Protein AF-A0A2G2IHK4-F1 (afdb_monomer)

Foldseek 3Di:
DVVVVVVVVVVQLVVQLVVQLVVCVVLVHPSVVRSVVCNVVPCVCVVVVVVVSVVVVCVVVPVVPPPPDD

Mean predicted aligned error: 8.26 Å

Solvent-accessible surface area (backbone atoms only — not comparable to full-atom values): 3960 Å² total; per-residue (Å²): 113,68,69,60,54,52,52,50,53,51,52,51,36,52,51,45,19,53,52,37,33,54,51,22,57,78,69,73,43,68,37,74,61,48,23,52,42,19,56,74,54,35,78,72,38,48,66,57,52,53,50,53,52,48,53,50,50,39,67,74,67,39,76,75,71,79,76,70,87,128

Radius of gyration: 16.03 Å; Cα contacts (8 Å, |Δi|>4): 39; chains: 1; bounding box: 36×27×46 Å

Structure (mmCIF, N/CA/C/O backbone):
data_AF-A0A2G2IHK4-F1
#
_entry.id   AF-A0A2G2IHK4-F1
#
loop_
_atom_site.group_PDB
_atom_site.id
_atom_site.type_symbol
_atom_site.label_atom_id
_atom_site.label_alt_id
_atom_site.label_comp_id
_atom_site.label_asym_id
_atom_site.label_entity_id
_atom_site.label_seq_id
_atom_site.pdbx_PDB_ins_code
_atom_site.Cartn_x
_atom_site.Cartn_y
_atom_site.Cartn_z
_atom_site.occupancy
_atom_site.B_iso_or_equiv
_atom_site.auth_seq_id
_atom_site.auth_comp_id
_atom_site.auth_asym_id
_atom_site.auth_atom_id
_atom_site.pdbx_PDB_model_num
ATOM 1 N N . MET A 1 1 ? -10.603 0.154 28.626 1.00 79.44 1 MET A N 1
ATOM 2 C CA . MET A 1 1 ? -9.749 -0.810 27.891 1.00 79.44 1 MET A CA 1
ATOM 3 C C . MET A 1 1 ? -10.169 -0.954 26.426 1.00 79.44 1 MET A C 1
ATOM 5 O O . MET A 1 1 ? -9.370 -0.623 25.564 1.00 79.44 1 MET A O 1
ATOM 9 N N . PHE A 1 2 ? -11.422 -1.323 26.125 1.00 83.62 2 PHE A N 1
ATOM 10 C CA . PHE A 1 2 ? -11.926 -1.434 24.740 1.00 83.62 2 PHE A CA 1
ATOM 11 C C . PHE A 1 2 ? -11.836 -0.138 23.913 1.00 83.62 2 PHE A C 1
ATOM 13 O O . PHE A 1 2 ? -11.449 -0.178 22.753 1.00 83.62 2 PHE A O 1
ATOM 20 N N . LEU A 1 3 ? -12.117 1.020 24.516 1.00 87.00 3 LEU A N 1
ATOM 21 C CA . LEU A 1 3 ? -12.105 2.315 23.819 1.00 87.00 3 LEU A CA 1
ATOM 22 C C . LEU A 1 3 ? -10.698 2.724 23.332 1.00 87.00 3 LEU A C 1
ATOM 24 O O . LEU A 1 3 ? -10.548 3.237 22.228 1.00 87.00 3 LEU A O 1
ATOM 28 N N . LEU A 1 4 ? -9.658 2.414 24.118 1.00 88.12 4 LEU A N 1
ATOM 29 C CA . LEU A 1 4 ? -8.252 2.624 23.742 1.00 88.12 4 LEU A CA 1
ATOM 30 C C . LEU A 1 4 ? -7.814 1.687 22.608 1.00 88.12 4 LEU A C 1
ATOM 32 O O . LEU A 1 4 ? -7.099 2.112 21.706 1.00 88.12 4 LEU A O 1
ATOM 36 N N . LEU A 1 5 ? -8.276 0.432 22.633 1.00 87.06 5 LEU A N 1
ATOM 37 C CA . LEU A 1 5 ? -8.030 -0.543 21.566 1.00 87.06 5 LEU A CA 1
ATOM 38 C C . LEU A 1 5 ? -8.631 -0.086 20.232 1.00 87.06 5 LEU A C 1
ATOM 40 O O . LEU A 1 5 ? -7.954 -0.139 19.210 1.00 87.06 5 LEU A O 1
ATOM 44 N N . VAL A 1 6 ? -9.867 0.419 20.242 1.00 85.88 6 VAL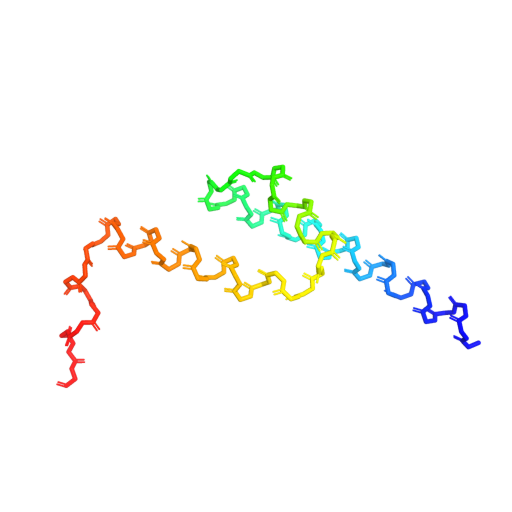 A N 1
ATOM 45 C CA . VAL A 1 6 ? -10.525 0.939 19.031 1.00 85.88 6 VAL A CA 1
ATOM 46 C C . VAL A 1 6 ? -9.775 2.152 18.473 1.00 85.88 6 VAL A C 1
ATOM 48 O O . VAL A 1 6 ? -9.509 2.203 17.274 1.00 85.88 6 VAL A O 1
ATOM 51 N N . LEU A 1 7 ? -9.363 3.089 19.332 1.00 85.75 7 LEU A N 1
ATOM 52 C CA . LEU A 1 7 ? -8.563 4.254 18.933 1.00 85.75 7 LEU A CA 1
ATOM 53 C C . LEU A 1 7 ? -7.230 3.851 18.288 1.00 85.75 7 LEU A C 1
ATOM 55 O O . LEU A 1 7 ? -6.869 4.382 17.240 1.00 85.75 7 LEU A O 1
ATOM 59 N N . LEU A 1 8 ? -6.531 2.872 18.871 1.00 86.25 8 LEU A N 1
ATOM 60 C CA . LEU A 1 8 ? -5.285 2.337 18.320 1.00 86.25 8 LEU A CA 1
A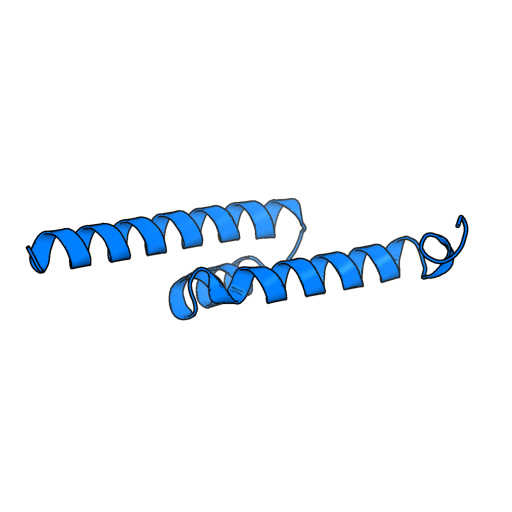TOM 61 C C . LEU A 1 8 ? -5.486 1.730 16.931 1.00 86.25 8 LEU A C 1
ATOM 63 O O . LEU A 1 8 ? -4.720 2.047 16.026 1.00 86.25 8 LEU A O 1
ATOM 67 N N . VAL A 1 9 ? -6.522 0.909 16.743 1.00 84.06 9 VAL A N 1
ATOM 68 C CA . VAL A 1 9 ? -6.820 0.266 15.451 1.00 84.06 9 VAL A CA 1
ATOM 69 C C . VAL A 1 9 ? -7.159 1.299 14.376 1.00 84.06 9 VAL A C 1
ATOM 71 O O . VAL A 1 9 ? -6.676 1.191 13.249 1.00 84.06 9 VAL A O 1
ATOM 74 N N . VAL A 1 10 ? -7.938 2.329 14.716 1.00 83.69 10 VAL A N 1
ATOM 75 C CA . VAL A 1 10 ? -8.287 3.406 13.776 1.00 83.69 10 VAL A CA 1
ATOM 76 C C . VAL A 1 10 ? -7.049 4.215 13.391 1.00 83.69 10 VAL A C 1
ATOM 78 O O . VAL A 1 10 ? -6.803 4.414 12.202 1.00 83.69 10 VAL A O 1
ATOM 81 N N . CYS A 1 11 ? -6.219 4.610 14.362 1.00 85.25 11 CYS A N 1
ATOM 82 C CA . CYS A 1 11 ? -4.958 5.300 14.087 1.00 85.25 11 CYS A CA 1
ATOM 83 C C . CYS A 1 11 ? -4.023 4.454 13.211 1.00 85.25 11 CYS A C 1
ATOM 85 O O . CYS A 1 11 ? -3.441 4.974 12.260 1.00 85.25 11 CYS A O 1
ATOM 87 N N . PHE A 1 12 ? -3.919 3.147 13.476 1.00 83.38 12 PHE A N 1
ATOM 88 C CA . PHE A 1 12 ? -3.100 2.232 12.677 1.00 83.38 12 PHE A CA 1
ATOM 89 C C . PHE A 1 12 ? -3.626 2.069 11.250 1.00 83.38 12 PHE A C 1
ATOM 91 O O . PHE A 1 12 ? -2.837 2.021 10.307 1.00 83.38 12 PHE A O 1
ATOM 98 N N . SER A 1 13 ? -4.949 2.013 11.080 1.00 80.69 13 SER A N 1
ATOM 99 C CA . SER A 1 13 ? -5.597 1.933 9.768 1.00 80.69 13 SER A CA 1
AT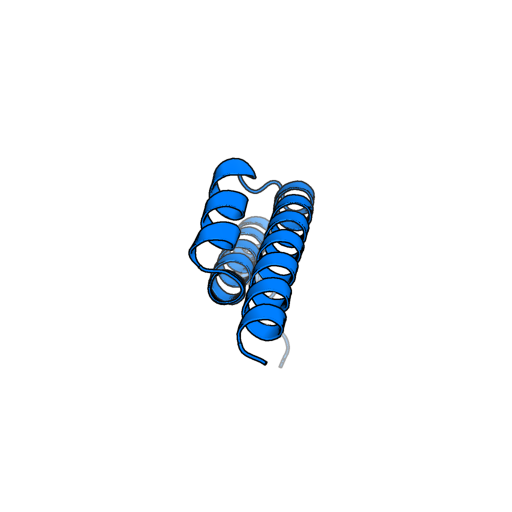OM 100 C C . SER A 1 13 ? -5.336 3.192 8.938 1.00 80.69 13 SER A C 1
ATOM 102 O O . SER A 1 13 ? -4.906 3.096 7.787 1.00 80.69 13 SER A O 1
ATOM 104 N N . VAL A 1 14 ? -5.480 4.378 9.540 1.00 82.31 14 VAL A N 1
ATOM 105 C CA . VAL A 1 14 ? -5.169 5.657 8.879 1.00 82.31 14 VAL A CA 1
ATOM 106 C C . VAL A 1 14 ? -3.687 5.731 8.513 1.00 82.31 14 VAL A C 1
ATOM 108 O O . VAL A 1 14 ? -3.354 6.072 7.377 1.00 82.31 14 VAL A O 1
ATOM 111 N N . PHE A 1 15 ? -2.795 5.352 9.431 1.00 85.44 15 PHE A N 1
ATOM 112 C CA . PHE A 1 15 ? -1.354 5.359 9.180 1.00 85.44 15 PHE A CA 1
ATOM 113 C C . PHE A 1 15 ? -0.967 4.393 8.052 1.00 85.44 15 PHE A C 1
ATOM 115 O O . PHE A 1 15 ? -0.229 4.769 7.141 1.00 85.44 15 PHE A O 1
ATOM 122 N N . CYS A 1 16 ? -1.528 3.179 8.043 1.00 78.38 16 CYS A N 1
ATOM 123 C CA . CYS A 1 16 ? -1.360 2.229 6.943 1.00 78.38 16 CYS A CA 1
ATOM 124 C C . CYS A 1 16 ? -1.899 2.785 5.620 1.00 78.38 16 CYS A C 1
ATOM 126 O O . CYS A 1 16 ? -1.228 2.661 4.598 1.00 78.38 16 CYS A O 1
ATOM 128 N N . GLY A 1 17 ? -3.067 3.430 5.617 1.00 78.62 17 GLY A N 1
ATOM 129 C CA . GLY A 1 17 ? -3.650 4.034 4.418 1.00 78.62 17 GLY A CA 1
ATOM 130 C C . GLY A 1 17 ? -2.749 5.106 3.795 1.00 78.62 17 GLY A C 1
ATOM 131 O O . GLY A 1 17 ? -2.510 5.078 2.585 1.00 78.62 17 GLY A O 1
ATOM 132 N N . VAL A 1 18 ? -2.189 6.001 4.618 1.00 82.56 18 VAL A N 1
ATOM 133 C CA . VAL A 1 18 ? -1.222 7.024 4.176 1.00 82.56 18 VAL A CA 1
ATOM 134 C C . VAL A 1 18 ? 0.065 6.372 3.674 1.00 82.56 18 VAL A C 1
ATOM 136 O O . VAL A 1 18 ? 0.571 6.735 2.613 1.00 82.56 18 VAL A O 1
ATOM 139 N N . PHE A 1 19 ? 0.566 5.355 4.377 1.00 83.00 19 PHE A N 1
ATOM 140 C CA . PHE A 1 19 ? 1.766 4.631 3.969 1.00 83.00 19 PHE A CA 1
ATOM 141 C C . PHE A 1 19 ? 1.590 3.942 2.606 1.00 83.00 19 PHE A C 1
ATOM 143 O O . PHE A 1 19 ? 2.460 4.035 1.738 1.00 83.00 19 PHE A O 1
ATOM 150 N N . PHE A 1 20 ? 0.440 3.303 2.372 1.00 79.00 20 PHE A N 1
ATOM 151 C CA . PHE A 1 20 ? 0.099 2.712 1.077 1.00 79.00 20 PHE A CA 1
ATOM 152 C C . PHE A 1 20 ? -0.121 3.756 -0.016 1.00 79.00 20 PHE A C 1
ATOM 154 O O . PHE A 1 20 ? 0.235 3.498 -1.164 1.00 79.00 20 PHE A O 1
ATOM 161 N N . TYR A 1 21 ? -0.654 4.935 0.315 1.00 81.44 21 TYR A N 1
ATOM 162 C CA . TYR A 1 21 ? -0.768 6.047 -0.628 1.00 81.44 21 TYR A CA 1
ATOM 163 C C . TYR A 1 21 ? 0.615 6.521 -1.100 1.00 81.44 21 TYR A C 1
ATOM 165 O O . TYR A 1 21 ? 0.866 6.579 -2.305 1.00 81.44 21 TYR A O 1
ATOM 173 N N . CYS A 1 22 ? 1.545 6.760 -0.168 1.00 83.19 22 CYS A N 1
ATOM 174 C CA . CYS A 1 22 ? 2.925 7.134 -0.485 1.00 83.19 22 CYS A CA 1
ATOM 175 C C . CYS A 1 22 ? 3.639 6.045 -1.295 1.00 83.19 22 CYS A C 1
ATOM 177 O O . CYS A 1 22 ? 4.269 6.335 -2.311 1.00 83.19 22 CYS A O 1
ATOM 179 N N . GLN A 1 23 ? 3.507 4.777 -0.898 1.00 81.06 23 GLN A N 1
ATOM 180 C CA . GLN A 1 23 ? 4.115 3.677 -1.644 1.00 81.06 23 GLN A CA 1
ATOM 181 C C . GLN A 1 23 ? 3.541 3.519 -3.054 1.00 81.06 23 GLN A C 1
ATOM 183 O O . GLN A 1 23 ? 4.306 3.262 -3.986 1.00 81.06 23 GLN A O 1
ATOM 188 N N . ALA A 1 24 ? 2.228 3.681 -3.233 1.00 82.44 24 ALA A N 1
ATOM 189 C CA . ALA A 1 24 ? 1.595 3.626 -4.547 1.00 82.44 24 ALA A CA 1
ATOM 190 C C . ALA A 1 24 ? 2.072 4.768 -5.458 1.00 82.44 24 ALA A C 1
ATOM 192 O O . ALA A 1 24 ? 2.314 4.524 -6.637 1.00 82.44 24 ALA A O 1
ATOM 193 N N . LEU A 1 25 ? 2.274 5.974 -4.912 1.00 82.56 25 LEU A N 1
ATOM 194 C CA . LEU A 1 25 ? 2.864 7.098 -5.648 1.00 82.56 25 LEU A CA 1
ATOM 195 C C . LEU A 1 25 ? 4.292 6.789 -6.116 1.00 82.56 25 LEU A C 1
ATOM 197 O O . LEU A 1 25 ? 4.591 6.953 -7.294 1.00 82.56 25 LEU A O 1
ATOM 201 N N . ILE A 1 26 ? 5.152 6.285 -5.223 1.00 81.50 26 ILE A N 1
ATOM 202 C CA . I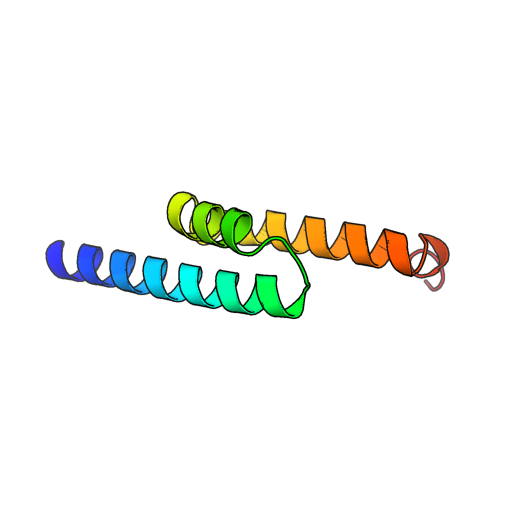LE A 1 26 ? 6.563 5.987 -5.537 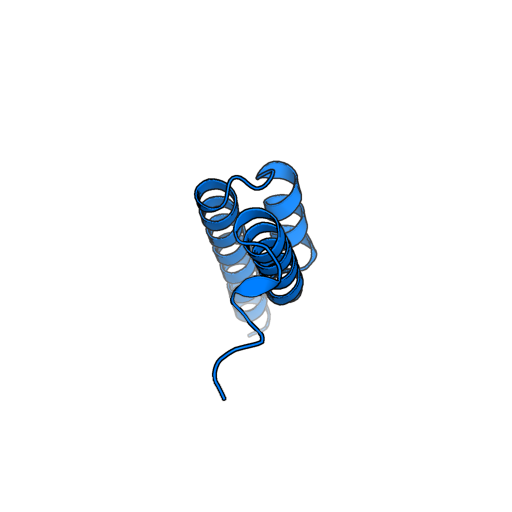1.00 81.50 26 ILE A CA 1
ATOM 203 C C . ILE A 1 26 ? 6.686 4.894 -6.609 1.00 81.50 26 ILE A C 1
ATOM 205 O O . ILE A 1 26 ? 7.579 4.933 -7.448 1.00 81.50 26 ILE A O 1
ATOM 209 N N . THR A 1 27 ? 5.793 3.905 -6.588 1.00 78.75 27 THR A N 1
ATOM 210 C CA . THR A 1 27 ? 5.798 2.794 -7.555 1.00 78.75 27 THR A CA 1
ATOM 211 C C . THR A 1 27 ? 5.043 3.094 -8.852 1.00 78.75 27 THR A C 1
ATOM 213 O O . THR A 1 27 ? 5.079 2.274 -9.765 1.00 78.75 27 THR A O 1
ATOM 216 N N . GLY A 1 28 ? 4.356 4.237 -8.960 1.00 81.69 28 GLY A N 1
ATOM 217 C CA . GLY A 1 28 ? 3.520 4.561 -10.121 1.00 81.69 28 GLY A CA 1
ATOM 218 C C . GLY A 1 28 ? 2.253 3.702 -10.233 1.00 81.69 28 GLY A C 1
ATOM 219 O O . GLY A 1 28 ? 1.641 3.621 -11.300 1.00 81.69 28 GLY A O 1
ATOM 220 N N . PHE A 1 29 ? 1.837 3.043 -9.148 1.00 79.44 29 PHE A N 1
ATOM 221 C CA . PHE A 1 29 ? 0.591 2.285 -9.111 1.00 79.44 29 PHE A CA 1
ATOM 222 C C . PHE A 1 29 ? -0.608 3.206 -8.880 1.00 79.44 29 PHE A C 1
ATOM 224 O O . PHE A 1 29 ? -0.520 4.202 -8.169 1.00 79.44 29 PHE A O 1
ATOM 231 N N . GLY A 1 30 ? -1.772 2.850 -9.439 1.00 80.38 30 GLY A N 1
ATOM 232 C CA . GLY A 1 30 ? -2.995 3.649 -9.313 1.00 80.38 30 GLY A CA 1
ATOM 233 C C . GLY A 1 30 ? -3.386 3.905 -7.853 1.00 80.38 30 GLY A C 1
ATOM 234 O O . GLY A 1 30 ? -4.005 3.047 -7.219 1.00 80.38 30 GLY A O 1
ATOM 235 N N . CYS A 1 31 ? -3.056 5.094 -7.337 1.00 77.94 31 CYS A N 1
ATOM 236 C CA . CYS A 1 31 ? -3.076 5.399 -5.904 1.00 77.94 31 CYS A CA 1
ATOM 237 C C . CYS A 1 31 ? -4.469 5.227 -5.298 1.00 77.94 31 CYS A C 1
ATOM 239 O O . CYS A 1 31 ? -4.619 4.563 -4.279 1.00 77.94 31 CYS A O 1
ATOM 241 N N . LYS A 1 32 ? -5.515 5.703 -5.990 1.00 78.00 32 LYS A N 1
ATOM 242 C CA . LYS A 1 32 ? -6.913 5.552 -5.548 1.00 78.00 32 LYS A CA 1
ATOM 243 C C . LYS A 1 32 ? -7.297 4.095 -5.264 1.00 78.00 32 LYS A C 1
ATOM 245 O O . LYS A 1 32 ? -7.991 3.832 -4.290 1.00 78.00 32 LYS A O 1
ATOM 250 N N . ARG A 1 33 ? -6.842 3.143 -6.089 1.00 83.25 33 ARG A N 1
ATOM 251 C CA . ARG A 1 33 ? -7.194 1.720 -5.939 1.00 83.25 33 ARG A CA 1
ATOM 252 C C . ARG A 1 33 ? -6.479 1.088 -4.749 1.00 83.25 33 ARG A C 1
ATOM 254 O O . ARG A 1 33 ? -7.100 0.364 -3.980 1.00 83.25 33 ARG A O 1
ATOM 261 N N . TRP A 1 34 ? -5.195 1.389 -4.580 1.00 83.81 34 TRP A N 1
ATOM 262 C CA . TRP A 1 34 ? -4.383 0.797 -3.517 1.00 83.81 34 TRP A CA 1
ATOM 263 C 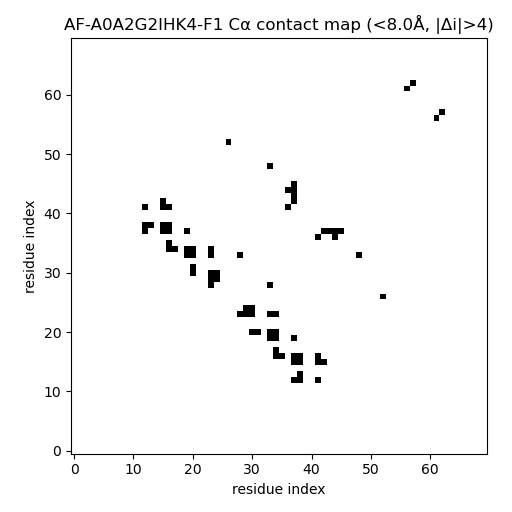C . TRP A 1 34 ? -4.634 1.413 -2.146 1.00 83.81 34 TRP A C 1
ATOM 265 O O . TRP A 1 34 ? -4.612 0.692 -1.157 1.00 83.81 34 TRP A O 1
ATOM 275 N N . THR A 1 35 ? -4.954 2.704 -2.077 1.00 81.00 35 THR A N 1
ATOM 276 C CA . THR A 1 35 ? -5.337 3.352 -0.819 1.00 81.00 35 THR A CA 1
ATOM 277 C C . THR A 1 35 ? -6.683 2.849 -0.320 1.00 81.00 35 THR A C 1
ATOM 279 O O . THR A 1 35 ? -6.783 2.500 0.848 1.00 81.00 35 THR A O 1
ATOM 282 N N . VAL A 1 36 ? -7.693 2.717 -1.192 1.00 83.81 36 VAL A N 1
ATOM 283 C CA . VAL A 1 36 ? -8.989 2.124 -0.808 1.00 83.81 36 VAL A CA 1
ATOM 284 C C . VAL A 1 36 ? -8.808 0.676 -0.348 1.00 83.81 36 VAL A C 1
ATOM 286 O O . VAL A 1 36 ? -9.363 0.281 0.673 1.00 83.81 36 VAL A O 1
ATOM 289 N N . ALA A 1 37 ? -7.975 -0.101 -1.044 1.00 84.81 37 ALA A N 1
ATOM 290 C CA . ALA A 1 37 ? -7.684 -1.476 -0.657 1.00 84.81 37 ALA A CA 1
ATOM 291 C C . ALA A 1 37 ? -6.917 -1.570 0.679 1.00 84.81 37 ALA A C 1
ATOM 293 O O . ALA A 1 37 ? -7.234 -2.429 1.495 1.00 84.81 37 ALA A O 1
ATOM 294 N N . GLY A 1 38 ? -5.965 -0.670 0.945 1.00 81.75 38 GLY A N 1
ATOM 295 C CA . GLY A 1 38 ? -5.255 -0.591 2.227 1.00 81.75 38 GLY A CA 1
ATOM 296 C C . GLY A 1 38 ? -6.120 -0.098 3.385 1.00 81.75 38 GLY A C 1
ATOM 297 O O . GLY A 1 38 ? -5.892 -0.502 4.517 1.00 81.75 38 GLY A O 1
ATOM 298 N N . LEU A 1 39 ? -7.144 0.711 3.115 1.00 80.44 39 LEU A N 1
ATOM 299 C CA . LEU A 1 39 ? -8.091 1.182 4.129 1.00 80.44 39 LEU A CA 1
ATOM 300 C C . LEU A 1 39 ? -9.138 0.105 4.469 1.00 80.44 39 LEU A C 1
ATOM 302 O O . LEU A 1 39 ? -9.516 -0.037 5.627 1.00 80.44 39 LEU A O 1
ATOM 306 N N . LEU A 1 40 ? -9.564 -0.689 3.477 1.00 82.75 40 LEU A N 1
ATOM 307 C CA . LEU A 1 40 ? -10.529 -1.786 3.652 1.00 82.75 40 LEU A CA 1
ATOM 308 C C . LEU A 1 40 ? -9.904 -3.063 4.225 1.00 82.75 40 LEU A C 1
ATOM 310 O O . LEU A 1 40 ? -10.466 -3.669 5.131 1.00 82.75 40 LEU A O 1
ATOM 314 N N . PHE A 1 41 ? -8.762 -3.491 3.685 1.00 81.44 41 PHE A N 1
ATOM 315 C CA . PHE A 1 41 ? -8.116 -4.755 4.057 1.00 81.44 41 PHE A CA 1
ATOM 316 C C . PHE A 1 41 ? -6.951 -4.568 5.036 1.00 81.44 41 PHE A C 1
ATOM 318 O O . PHE A 1 41 ? -6.427 -5.549 5.570 1.00 81.44 41 PHE A O 1
ATOM 325 N N . GLY A 1 42 ? -6.527 -3.327 5.291 1.00 78.94 42 GLY A N 1
ATOM 326 C CA . GLY A 1 42 ? -5.445 -3.039 6.225 1.00 78.94 42 GLY A CA 1
ATOM 327 C C . GLY A 1 42 ? -4.121 -3.703 5.809 1.00 78.94 42 GLY A C 1
ATOM 328 O O . GLY A 1 42 ? -3.779 -3.731 4.621 1.00 78.94 42 GLY A O 1
ATOM 329 N N . PRO A 1 43 ? -3.358 -4.274 6.761 1.00 77.94 43 PRO A N 1
ATOM 330 C CA . PRO A 1 43 ? -2.043 -4.861 6.493 1.00 77.94 43 PRO A CA 1
ATOM 331 C C . PRO A 1 43 ? -2.095 -6.105 5.591 1.00 77.94 43 PRO A C 1
ATOM 333 O O . PRO A 1 43 ? -1.076 -6.478 5.011 1.00 77.94 43 PRO A O 1
ATOM 336 N N . LEU A 1 44 ? -3.267 -6.725 5.404 1.00 81.38 44 LEU A N 1
ATOM 337 C CA . LEU A 1 44 ? -3.428 -7.889 4.526 1.00 81.38 44 LEU A CA 1
ATOM 338 C C . LEU A 1 44 ? -3.225 -7.550 3.043 1.00 81.38 44 LEU A C 1
ATOM 340 O O . LEU A 1 44 ? -2.890 -8.434 2.256 1.00 81.38 44 LEU A O 1
ATOM 344 N N . ILE A 1 45 ? -3.364 -6.278 2.644 1.00 85.19 45 ILE A N 1
ATOM 345 C CA . ILE A 1 45 ? -3.111 -5.865 1.256 1.00 85.19 45 ILE A CA 1
ATOM 346 C C . ILE A 1 45 ? -1.608 -5.790 0.927 1.00 85.19 45 ILE A C 1
ATOM 348 O O . ILE A 1 45 ? -1.224 -5.771 -0.244 1.00 85.19 45 ILE A O 1
ATOM 352 N N . TRP A 1 46 ? -0.742 -5.773 1.947 1.00 80.44 46 TRP A N 1
ATOM 353 C CA . TRP A 1 46 ? 0.710 -5.662 1.800 1.00 80.44 46 TRP A CA 1
ATOM 354 C C . TRP A 1 46 ? 1.343 -6.747 0.919 1.00 80.44 46 TRP A C 1
ATOM 356 O O . TRP A 1 46 ? 2.029 -6.390 -0.046 1.00 80.44 46 TRP A O 1
ATOM 366 N N . PRO A 1 47 ? 1.123 -8.057 1.166 1.00 85.12 47 PRO A N 1
ATOM 367 C CA . PRO A 1 47 ? 1.656 -9.104 0.295 1.00 85.12 47 PRO A CA 1
ATOM 368 C C . PRO A 1 47 ? 1.160 -8.958 -1.148 1.00 85.12 47 PRO A C 1
ATOM 370 O O . PRO A 1 47 ? 1.926 -9.175 -2.086 1.00 85.12 47 PRO A O 1
ATOM 373 N N . MET A 1 48 ? -0.085 -8.514 -1.346 1.00 87.69 48 MET A N 1
ATOM 374 C CA . MET A 1 48 ? -0.654 -8.305 -2.677 1.00 87.69 48 MET A CA 1
ATOM 375 C C . MET A 1 48 ? 0.032 -7.148 -3.420 1.00 87.69 48 MET A C 1
ATOM 377 O O . MET A 1 48 ? 0.341 -7.269 -4.609 1.00 87.69 48 MET A O 1
ATOM 381 N N . PHE A 1 49 ? 0.329 -6.052 -2.717 1.00 86.31 49 PHE A N 1
ATOM 382 C CA . PHE A 1 49 ? 1.089 -4.921 -3.252 1.00 86.31 49 PHE A CA 1
ATOM 383 C C . PHE A 1 49 ? 2.505 -5.335 -3.656 1.00 86.31 49 PHE A C 1
ATOM 385 O O . PHE A 1 49 ? 2.947 -5.057 -4.773 1.00 86.31 49 PHE A O 1
ATOM 392 N N . MET A 1 50 ? 3.193 -6.081 -2.789 1.00 85.94 50 MET A N 1
ATOM 393 C CA . MET A 1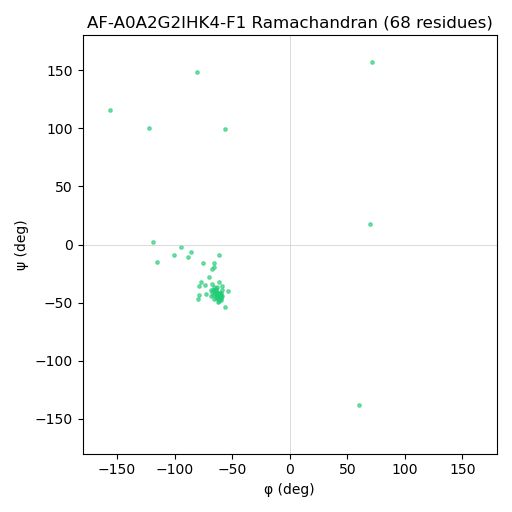 50 ? 4.537 -6.586 -3.073 1.00 85.94 50 MET A CA 1
ATOM 394 C C . MET A 1 50 ? 4.552 -7.558 -4.253 1.00 85.94 50 MET A C 1
ATOM 396 O O . MET A 1 50 ? 5.455 -7.491 -5.086 1.00 85.94 50 MET A O 1
ATOM 400 N N . MET A 1 51 ? 3.534 -8.410 -4.385 1.00 88.12 51 MET A N 1
ATOM 401 C CA . MET A 1 51 ? 3.396 -9.311 -5.530 1.00 88.12 51 MET A CA 1
ATOM 402 C C . MET A 1 51 ? 3.223 -8.536 -6.841 1.00 88.12 51 MET A C 1
ATOM 404 O O . MET A 1 51 ? 3.873 -8.841 -7.840 1.00 88.12 51 MET A O 1
ATOM 408 N N . LYS A 1 52 ? 2.394 -7.483 -6.845 1.00 87.38 52 LYS A N 1
ATOM 409 C CA . LYS A 1 52 ? 2.218 -6.613 -8.018 1.00 87.38 52 LYS A CA 1
ATOM 410 C C . LYS A 1 52 ? 3.493 -5.853 -8.374 1.00 87.38 52 LYS A C 1
ATOM 412 O O . LYS A 1 52 ? 3.835 -5.792 -9.554 1.00 87.38 52 LYS A O 1
ATOM 417 N N . LYS A 1 53 ? 4.226 -5.350 -7.375 1.00 86.00 53 LYS A N 1
ATOM 418 C CA . LYS A 1 53 ? 5.546 -4.733 -7.565 1.00 86.00 53 LYS A CA 1
ATOM 419 C C . LYS A 1 53 ? 6.540 -5.717 -8.190 1.00 86.00 53 LYS A C 1
ATOM 421 O O . LYS A 1 53 ? 7.197 -5.366 -9.165 1.00 86.00 53 LYS A O 1
ATOM 426 N N . ARG A 1 54 ? 6.600 -6.961 -7.693 1.00 84.69 54 ARG A N 1
ATOM 427 C CA . ARG A 1 54 ? 7.440 -8.026 -8.272 1.00 84.69 54 ARG A CA 1
ATOM 428 C C . ARG A 1 54 ? 7.063 -8.334 -9.718 1.00 84.69 54 ARG A C 1
ATOM 430 O O . ARG A 1 54 ? 7.947 -8.395 -10.556 1.00 84.69 54 ARG A O 1
ATOM 437 N N . MET A 1 55 ? 5.773 -8.462 -10.039 1.00 86.25 55 MET A N 1
ATOM 438 C CA . MET A 1 55 ? 5.348 -8.696 -11.427 1.00 86.25 55 MET A CA 1
ATOM 439 C C . MET A 1 55 ? 5.769 -7.563 -12.366 1.00 86.25 55 MET A C 1
ATOM 441 O O . MET A 1 55 ? 6.192 -7.833 -13.486 1.00 86.25 55 MET A O 1
ATOM 445 N N . GLN A 1 56 ? 5.653 -6.301 -11.937 1.00 84.31 56 GLN A N 1
ATOM 446 C CA . GLN A 1 56 ? 6.105 -5.175 -12.755 1.00 84.31 56 GLN A CA 1
ATOM 447 C C . GLN A 1 56 ? 7.620 -5.163 -12.941 1.00 84.31 56 GLN A C 1
ATOM 449 O O . GLN A 1 56 ? 8.071 -4.969 -14.065 1.00 84.31 56 GLN A O 1
ATOM 454 N N . LEU A 1 57 ? 8.390 -5.412 -11.879 1.00 83.88 57 LEU A N 1
ATOM 455 C CA . LEU A 1 57 ? 9.844 -5.534 -11.977 1.00 83.88 57 LEU A CA 1
ATOM 456 C C . LEU A 1 57 ? 10.240 -6.672 -12.924 1.00 83.88 57 LEU A C 1
ATOM 458 O O . LEU A 1 57 ? 11.002 -6.439 -13.854 1.00 83.88 57 LEU A O 1
ATOM 462 N N . ASN A 1 58 ? 9.639 -7.855 -12.778 1.00 82.94 58 ASN A N 1
ATOM 463 C CA . ASN A 1 58 ? 9.890 -8.995 -13.664 1.00 82.94 58 ASN A CA 1
ATOM 464 C C . ASN A 1 58 ? 9.510 -8.698 -15.122 1.00 82.94 58 ASN A C 1
ATOM 466 O O . ASN A 1 58 ? 10.136 -9.212 -16.042 1.00 82.94 58 ASN A O 1
ATOM 470 N N . ARG A 1 59 ? 8.486 -7.868 -15.354 1.00 81.12 59 ARG A N 1
ATOM 471 C CA . ARG A 1 59 ? 8.088 -7.451 -16.704 1.00 81.12 59 ARG A CA 1
ATOM 472 C C . ARG A 1 59 ? 9.062 -6.444 -17.320 1.00 81.12 59 ARG A C 1
ATOM 474 O O . ARG A 1 59 ? 9.242 -6.470 -18.530 1.00 81.12 59 ARG A O 1
ATOM 481 N N . LEU A 1 60 ? 9.645 -5.557 -16.513 1.00 78.62 60 LEU A N 1
ATOM 482 C CA . LEU A 1 60 ? 10.588 -4.530 -16.968 1.00 78.62 60 LEU A CA 1
ATOM 483 C C . LEU A 1 60 ? 11.991 -5.094 -17.207 1.00 78.62 60 LEU A C 1
ATOM 485 O O . LEU A 1 60 ? 12.606 -4.774 -18.216 1.00 78.62 60 LEU A O 1
ATOM 489 N N . PHE A 1 61 ? 12.479 -5.934 -16.295 1.00 76.38 61 PHE A N 1
ATOM 490 C CA . PHE A 1 61 ? 13.811 -6.536 -16.379 1.00 76.38 61 PHE A CA 1
ATOM 491 C C . PHE A 1 61 ? 13.834 -7.855 -17.167 1.00 76.38 61 PHE A C 1
ATOM 493 O O . PHE A 1 61 ? 14.907 -8.346 -17.505 1.00 76.38 61 PHE A O 1
ATOM 500 N N . GLY A 1 62 ? 12.662 -8.417 -17.487 1.00 66.75 62 GLY A N 1
ATOM 501 C CA . GLY A 1 62 ? 12.541 -9.771 -18.022 1.00 66.75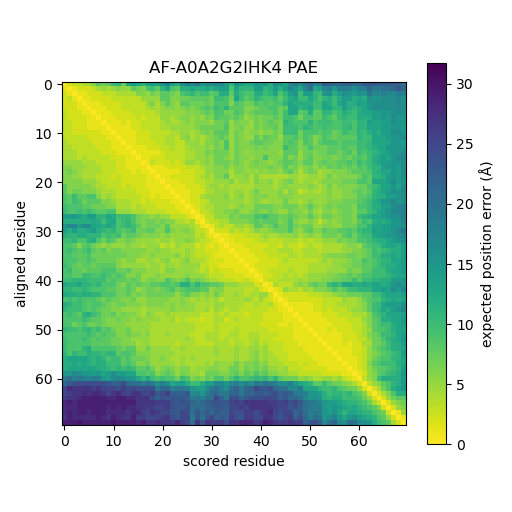 62 GLY A CA 1
ATOM 502 C C . GLY A 1 62 ? 12.837 -10.830 -16.952 1.00 66.75 6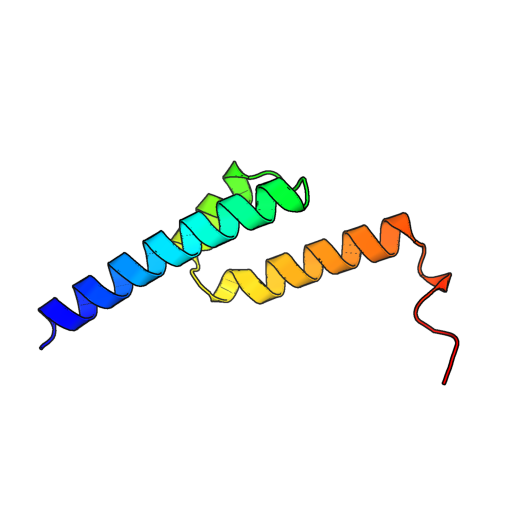2 GLY A C 1
ATOM 503 O O . GLY A 1 62 ? 13.521 -10.577 -15.962 1.00 66.75 62 GLY A O 1
ATOM 504 N N . PHE A 1 63 ? 12.326 -12.050 -17.143 1.00 60.16 63 PHE A N 1
ATOM 505 C CA . PHE A 1 63 ? 12.593 -13.196 -16.252 1.00 60.16 63 PHE A CA 1
ATOM 506 C C . PHE A 1 63 ? 14.083 -13.596 -16.173 1.00 60.16 63 PHE A C 1
ATOM 508 O O . PHE A 1 63 ? 14.458 -14.406 -15.329 1.00 60.16 63 PHE A O 1
ATOM 515 N N . GLU A 1 64 ? 14.921 -13.008 -17.023 1.00 54.94 64 GLU A N 1
ATOM 516 C CA . GLU A 1 64 ? 16.338 -13.319 -17.214 1.00 54.94 64 GLU A CA 1
ATOM 517 C C . GLU A 1 64 ? 17.231 -12.999 -16.003 1.00 54.94 64 GLU A C 1
ATOM 519 O O . GLU A 1 64 ? 18.314 -13.560 -15.887 1.00 54.94 64 GLU A O 1
ATOM 524 N N . GLN A 1 65 ? 16.808 -12.141 -15.067 1.00 54.41 65 GLN A N 1
ATOM 525 C CA . GLN A 1 65 ? 17.680 -11.714 -13.956 1.00 54.41 65 GLN A CA 1
ATOM 526 C C . GLN A 1 65 ? 17.539 -12.529 -12.657 1.00 54.41 65 GLN A C 1
ATOM 528 O O . GLN A 1 65 ? 18.238 -12.245 -11.689 1.00 54.41 65 GLN A O 1
ATOM 533 N N . LEU A 1 66 ? 16.633 -13.514 -12.589 1.00 56.28 66 LEU A N 1
ATOM 534 C CA . LEU A 1 66 ? 16.279 -14.185 -11.323 1.00 56.28 66 LEU A CA 1
ATOM 535 C C . LEU A 1 66 ? 16.554 -15.697 -11.274 1.00 56.28 66 LEU A C 1
ATOM 537 O O . LEU A 1 66 ? 16.263 -16.309 -10.250 1.00 56.28 66 LEU A O 1
ATOM 541 N N . ILE A 1 67 ? 17.115 -16.304 -12.328 1.00 57.62 67 ILE A N 1
ATOM 542 C CA . ILE A 1 67 ? 17.405 -17.757 -12.356 1.00 57.62 67 ILE A CA 1
ATOM 543 C C . ILE A 1 67 ? 18.912 -18.077 -12.447 1.00 57.62 67 ILE A C 1
ATOM 545 O O . ILE A 1 67 ? 19.316 -19.191 -12.132 1.00 57.62 67 ILE A O 1
ATOM 549 N N . LEU A 1 68 ? 19.770 -17.114 -12.785 1.00 58.97 68 LEU A N 1
ATOM 550 C CA . LEU A 1 68 ? 21.227 -17.293 -12.831 1.00 58.97 68 LEU A CA 1
ATOM 551 C C . LEU A 1 68 ? 21.821 -16.255 -11.870 1.00 58.97 68 LEU A C 1
ATOM 553 O O . LEU A 1 68 ? 21.807 -15.067 -12.161 1.00 58.97 68 LEU A O 1
ATOM 557 N N . ILE A 1 69 ? 22.214 -16.594 -10.647 1.00 54.12 69 ILE A N 1
ATOM 558 C CA . ILE A 1 69 ? 23.408 -17.373 -10.314 1.00 54.12 69 ILE A CA 1
ATOM 559 C C . ILE A 1 69 ? 23.162 -18.023 -8.941 1.00 54.12 69 ILE A C 1
ATOM 561 O O . ILE A 1 69 ? 23.011 -17.321 -7.939 1.00 54.12 69 ILE A O 1
ATOM 565 N N . ALA A 1 70 ? 23.107 -19.352 -8.922 1.00 43.22 70 ALA A N 1
ATOM 566 C CA . ALA A 1 70 ? 23.275 -20.209 -7.752 1.00 43.22 70 ALA A CA 1
ATOM 567 C C . ALA A 1 70 ? 24.385 -21.210 -8.080 1.00 43.22 70 ALA A C 1
ATOM 569 O O . ALA A 1 70 ? 24.451 -21.615 -9.265 1.00 43.22 70 ALA A O 1
#

pLDDT: mean 79.37, std 9.53, range [43.22, 88.12]

Sequence (70 aa):
MFLLLVLLVVCFSVFCGVFFYCQALITGFGCKRWTVAGLLFGPLIWPMFMMKKRMQLNRLFGFEQLILIA

Secondary structure (DSSP, 8-state):
-HHHHHHHHHHHHHHHHHHHHHHHHHHT--HHHHHHHHHHHGGGHHHHHHHHHHHHHHHHH-GGGSSS--